Protein AF-A0A4P9WUL1-F1 (afdb_monomer_lite)

Foldseek 3Di:
DPPPPPVVVVVVVVVVVCVVVVVVVVPPDDDDPQAPPQLADQPDWDQFPQQKIKGFAFFDDPPDDARPSARRQGIWIWRRVDSHTDIDGDFAQERQAPWDWDQDPQRKIKTAAHAQDACVVVVDRRYHHRRGDIDIRHDDDPVCVVVVNDDD

Organism: NCBI:txid1555241

Sequence (152 aa):
MLSGIVAMAWAAALGAALQPLSAAAQSAGAWEMWNTNTGVVCIHALLMPNDRLLCIERPRERPYTLNPNTQGETAAEIDISLSNQPFHVNPIHKNAFCGGHAQLADGTVLVAGGDARSLEADGIPFLYDGRKGVRLYRPCEADAVAAGTCKK

Structure (mmCIF, N/CA/C/O backbone):
data_AF-A0A4P9WUL1-F1
#
_entry.id   AF-A0A4P9WUL1-F1
#
loop_
_atom_site.group_PDB
_atom_site.id
_atom_site.type_symbol
_atom_site.label_atom_id
_atom_site.label_alt_id
_atom_site.label_comp_id
_atom_site.label_asym_id
_atom_site.label_entity_id
_atom_site.label_seq_id
_atom_site.pdbx_PDB_ins_code
_atom_site.Cartn_x
_atom_site.Cartn_y
_atom_site.Cartn_z
_atom_site.occupancy
_atom_site.B_iso_or_equiv
_atom_site.auth_seq_id
_atom_site.auth_comp_id
_atom_site.auth_asym_id
_atom_site.auth_atom_id
_atom_site.pdbx_PDB_model_num
ATOM 1 N N . MET A 1 1 ? -57.879 41.643 26.728 1.00 47.09 1 MET A N 1
ATOM 2 C CA . MET A 1 1 ? -57.002 40.614 27.335 1.00 47.09 1 MET A CA 1
ATOM 3 C C . MET A 1 1 ? -57.077 39.279 26.568 1.00 47.09 1 MET A C 1
ATOM 5 O O . MET A 1 1 ? -57.315 38.252 27.179 1.00 47.09 1 MET A O 1
ATOM 9 N N . LEU A 1 2 ? -56.877 39.257 25.238 1.00 49.34 2 LEU A N 1
ATOM 10 C CA . LEU A 1 2 ? -56.944 38.009 24.441 1.00 49.34 2 LEU A CA 1
ATOM 11 C C . LEU A 1 2 ? -55.821 37.840 23.391 1.00 49.34 2 LEU A C 1
ATOM 13 O O . LEU A 1 2 ? -55.850 36.892 22.618 1.00 49.34 2 LEU A O 1
ATOM 17 N N . SER A 1 3 ? -54.797 38.701 23.374 1.00 49.94 3 SER A N 1
ATOM 18 C CA . SER A 1 3 ? -53.705 38.610 22.380 1.00 49.94 3 SER A CA 1
ATOM 19 C C . SER A 1 3 ? -52.539 37.694 22.771 1.00 49.94 3 SER A C 1
ATOM 21 O O . SER A 1 3 ? -51.659 37.468 21.950 1.00 49.94 3 SER A O 1
ATOM 23 N N . GLY A 1 4 ? -52.501 37.164 23.998 1.00 44.84 4 GLY A N 1
ATOM 24 C CA . GLY A 1 4 ? -51.337 36.416 24.499 1.00 44.84 4 GLY A CA 1
ATOM 25 C C . GLY A 1 4 ? -51.307 34.922 24.159 1.00 44.84 4 GLY A C 1
ATOM 26 O O . GLY A 1 4 ? -50.250 34.308 24.231 1.00 44.84 4 GLY A O 1
ATOM 27 N N . ILE A 1 5 ? -52.444 34.320 23.790 1.00 50.34 5 ILE A N 1
ATOM 28 C CA . ILE A 1 5 ? -52.570 32.851 23.728 1.00 50.34 5 ILE A CA 1
ATOM 29 C C . ILE A 1 5 ? -52.184 32.291 22.346 1.00 50.34 5 ILE A C 1
ATOM 31 O O . ILE A 1 5 ? -51.686 31.174 22.245 1.00 50.34 5 ILE A O 1
ATOM 35 N N . VAL A 1 6 ? -52.325 33.073 21.271 1.00 47.12 6 VAL A N 1
ATOM 36 C CA . VAL A 1 6 ? -52.097 32.581 19.896 1.00 47.12 6 VAL A CA 1
ATOM 37 C C . VAL A 1 6 ? -50.603 32.424 19.566 1.00 47.12 6 VAL A C 1
ATOM 39 O O . VAL A 1 6 ? -50.235 31.533 18.803 1.00 47.12 6 VAL A O 1
ATOM 42 N N . ALA A 1 7 ? -49.722 3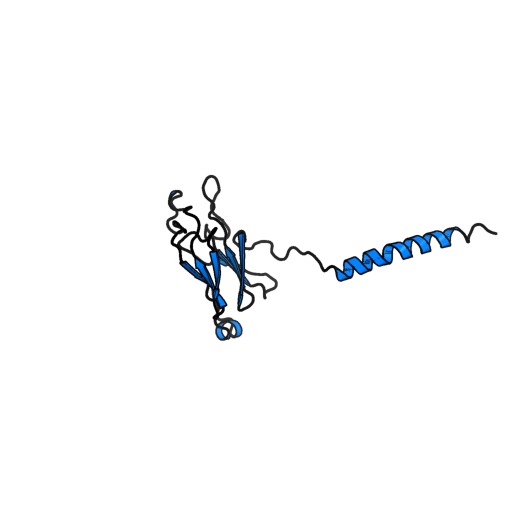3.219 20.182 1.00 46.75 7 ALA A N 1
ATOM 43 C CA . ALA A 1 7 ? -48.284 33.185 19.896 1.00 46.75 7 ALA A CA 1
ATOM 44 C C . ALA A 1 7 ? -47.570 31.921 20.427 1.00 46.75 7 ALA A C 1
ATOM 46 O O . ALA A 1 7 ? -46.577 31.492 19.845 1.00 46.75 7 ALA A O 1
ATOM 47 N N . MET A 1 8 ? -48.081 31.284 21.490 1.00 49.62 8 MET A N 1
ATOM 48 C CA . MET A 1 8 ? -47.468 30.075 22.070 1.00 49.62 8 MET A CA 1
ATOM 49 C C . MET A 1 8 ? -47.762 28.792 21.279 1.00 49.62 8 MET A C 1
ATOM 51 O O . MET A 1 8 ? -46.954 27.866 21.299 1.00 49.62 8 MET A O 1
ATOM 55 N N . ALA A 1 9 ? -48.881 28.727 20.552 1.00 46.50 9 ALA A N 1
ATOM 56 C CA . ALA A 1 9 ? -49.273 27.520 19.820 1.00 46.50 9 ALA A CA 1
ATOM 57 C C . ALA A 1 9 ? -48.395 27.253 18.579 1.00 46.50 9 ALA A C 1
ATOM 59 O O . ALA A 1 9 ? -48.159 26.100 18.220 1.00 46.50 9 ALA A O 1
ATOM 60 N N . TRP A 1 10 ? -47.855 28.304 17.953 1.00 49.09 10 TRP A N 1
ATOM 61 C CA . TRP A 1 10 ? -47.020 28.185 16.750 1.00 49.09 10 TRP A CA 1
ATOM 62 C C . TRP A 1 10 ? -45.580 27.737 17.044 1.00 49.09 10 TRP A C 1
ATOM 64 O O . TRP A 1 10 ? -44.977 27.043 16.227 1.00 49.09 10 TRP A O 1
ATOM 74 N N . ALA A 1 11 ? -45.041 28.056 18.224 1.00 51.62 11 ALA A N 1
ATOM 75 C CA . ALA A 1 11 ? -43.704 27.613 18.628 1.00 51.62 11 ALA A CA 1
ATOM 76 C C . ALA A 1 11 ? -43.649 26.100 18.924 1.00 51.62 11 ALA A C 1
ATOM 78 O O . ALA A 1 11 ? -42.661 25.439 18.608 1.00 51.62 11 ALA A O 1
ATOM 79 N N . ALA A 1 12 ? -44.725 25.531 19.478 1.00 52.53 12 ALA A N 1
ATOM 80 C CA . ALA A 1 12 ? -44.799 24.105 19.800 1.00 52.53 12 ALA A CA 1
ATOM 81 C C . ALA A 1 12 ? -44.932 23.212 18.548 1.00 52.53 12 ALA A C 1
ATOM 83 O O . ALA A 1 12 ? -44.351 22.128 18.497 1.00 52.53 12 ALA A O 1
ATOM 84 N N . ALA A 1 13 ? -45.642 23.680 17.515 1.00 51.78 13 ALA A N 1
ATOM 85 C CA . ALA A 1 13 ? -45.850 22.924 16.278 1.00 51.78 13 ALA A CA 1
ATOM 86 C C . ALA A 1 13 ? -44.577 22.805 15.412 1.00 51.78 13 ALA A C 1
ATOM 88 O O . ALA A 1 13 ? -44.359 21.762 14.797 1.00 51.78 13 ALA A O 1
ATOM 89 N N . LEU A 1 14 ? -43.697 23.819 15.407 1.00 53.03 14 LEU A N 1
ATOM 90 C CA . LEU A 1 14 ? -42.389 23.726 14.736 1.00 53.03 14 LEU A CA 1
ATOM 91 C C . LEU A 1 14 ? -41.405 22.803 15.476 1.00 53.03 14 LEU A C 1
ATOM 93 O O . LEU A 1 14 ? -40.613 22.116 14.833 1.00 53.03 14 LEU A O 1
ATOM 97 N N . GLY A 1 15 ? -41.457 22.756 16.811 1.00 54.19 15 GLY A N 1
ATOM 98 C CA . GLY A 1 15 ? -40.590 21.885 17.612 1.00 54.19 15 GLY A CA 1
ATOM 99 C C . GLY A 1 15 ? -40.853 20.394 17.378 1.00 54.19 15 GLY A C 1
ATOM 100 O O . GLY A 1 15 ? -39.909 19.616 17.264 1.00 54.19 15 GLY A O 1
ATOM 101 N N . ALA A 1 16 ? -42.122 19.998 17.232 1.00 55.84 16 ALA A N 1
ATOM 102 C CA . ALA A 1 16 ? -42.508 18.599 17.026 1.00 55.84 16 ALA A CA 1
ATOM 103 C C . ALA A 1 16 ? -42.117 18.046 15.638 1.00 55.84 16 ALA A C 1
ATOM 105 O O . ALA A 1 16 ? -41.818 16.861 15.510 1.00 55.84 16 ALA A O 1
ATOM 106 N N . ALA A 1 17 ? -42.061 18.894 14.605 1.00 55.91 17 ALA A N 1
ATOM 107 C CA . ALA A 1 17 ? -41.678 18.485 13.249 1.00 55.91 17 ALA A CA 1
ATOM 108 C C . ALA A 1 17 ? -40.153 18.334 13.049 1.00 55.91 17 ALA A C 1
ATOM 110 O O . ALA A 1 17 ? -39.719 17.656 12.120 1.00 55.91 17 ALA A O 1
ATOM 111 N N . LEU A 1 18 ? -39.332 18.933 13.923 1.00 54.62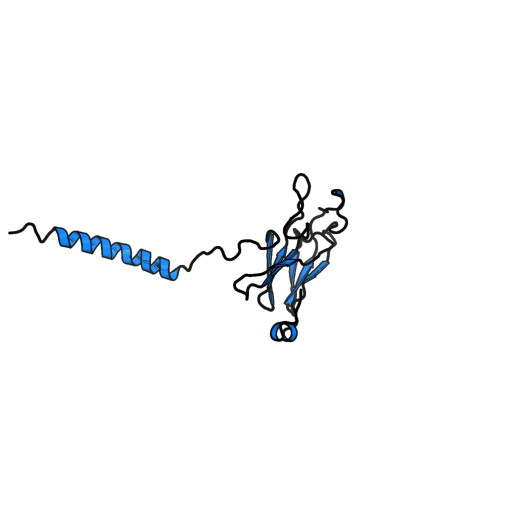 18 LEU A N 1
ATOM 112 C CA . LEU A 1 18 ? -37.861 18.890 13.856 1.00 54.62 18 LEU A CA 1
ATOM 113 C C . LEU A 1 18 ? -37.234 17.747 14.673 1.00 54.62 18 LEU A C 1
ATOM 115 O O . LEU A 1 18 ? -36.104 17.338 14.402 1.00 54.62 18 LEU A O 1
ATOM 119 N N . GLN A 1 19 ? -37.959 17.196 15.650 1.00 57.75 19 GLN A N 1
ATOM 120 C CA . GLN A 1 19 ? -37.505 16.052 16.448 1.00 57.75 19 GLN A CA 1
ATOM 121 C C . GLN A 1 19 ? -37.148 14.791 15.634 1.00 57.75 19 GLN A C 1
ATOM 123 O O . GLN A 1 19 ? -36.094 14.212 15.914 1.00 57.75 19 GLN A O 1
ATOM 128 N N . PRO A 1 20 ? -37.925 14.359 14.616 1.00 57.66 20 PRO A N 1
ATOM 129 C CA . PRO A 1 20 ? -37.593 13.139 13.878 1.00 57.66 20 PRO A CA 1
ATOM 130 C C . PRO A 1 20 ? -36.331 13.270 13.008 1.00 57.66 20 PRO A C 1
ATOM 132 O O . PRO A 1 20 ? -35.636 12.278 12.807 1.00 57.66 20 PRO A O 1
ATOM 135 N N . LEU A 1 21 ? -35.982 14.476 12.542 1.00 56.62 21 LEU A N 1
ATOM 136 C CA . LEU A 1 21 ? -34.752 14.715 11.769 1.00 56.62 21 LEU A CA 1
ATOM 137 C C . LEU A 1 21 ? -33.492 14.635 12.646 1.00 56.62 21 LEU A C 1
ATOM 139 O O . LEU A 1 21 ? -32.476 14.090 12.221 1.00 56.62 21 LEU A O 1
ATOM 143 N N . SER A 1 22 ? -33.570 15.134 13.884 1.00 59.31 22 SER A N 1
ATOM 144 C CA . SER A 1 22 ? -32.469 15.083 14.857 1.00 59.31 22 SER A CA 1
ATOM 145 C C . SER A 1 22 ? -32.193 13.655 15.346 1.00 59.31 22 SER A C 1
ATOM 147 O O . SER A 1 22 ? -31.043 13.219 15.380 1.00 59.31 22 SER A O 1
ATOM 149 N N . ALA A 1 23 ? -33.248 12.887 15.638 1.00 58.78 23 ALA A N 1
ATOM 150 C CA . ALA A 1 23 ? -33.119 11.489 16.049 1.00 58.78 23 ALA A CA 1
ATOM 151 C C . ALA A 1 23 ? -32.595 10.590 14.912 1.00 58.78 23 ALA A C 1
ATOM 153 O O . ALA A 1 23 ? -31.756 9.719 15.144 1.00 58.78 23 ALA A O 1
ATOM 154 N N . ALA A 1 24 ? -33.030 10.833 13.669 1.00 60.81 24 ALA A N 1
ATOM 155 C CA . ALA A 1 24 ? -32.496 10.130 12.504 1.00 60.81 24 ALA A CA 1
ATOM 156 C C . ALA A 1 24 ? -30.996 10.414 12.314 1.00 60.81 24 ALA A C 1
ATOM 158 O O . ALA A 1 24 ? -30.226 9.476 12.123 1.00 60.81 24 ALA A O 1
ATOM 159 N N . ALA A 1 25 ? -30.560 11.671 12.459 1.00 62.56 25 ALA A N 1
ATOM 160 C CA . ALA A 1 25 ? -29.147 12.042 12.362 1.00 62.56 25 ALA A CA 1
ATOM 161 C C . ALA A 1 25 ? -28.275 11.390 13.453 1.00 62.56 25 ALA A C 1
ATOM 163 O O . ALA A 1 25 ? -27.165 10.954 13.168 1.00 62.56 25 ALA A O 1
ATOM 164 N N . GLN A 1 26 ? -28.784 11.253 14.682 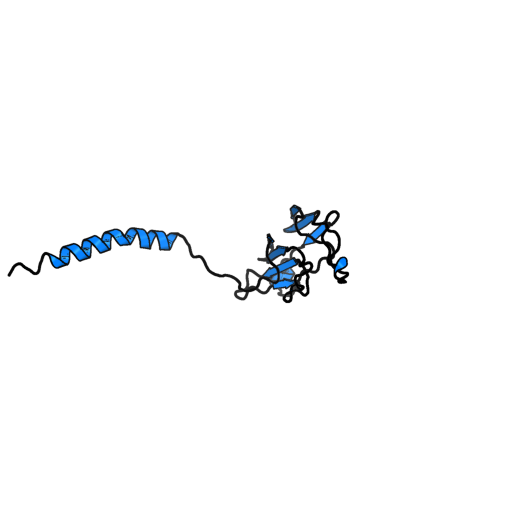1.00 67.31 26 GLN A N 1
ATOM 165 C CA . GLN A 1 26 ? -28.062 10.610 15.793 1.00 67.31 26 GLN A CA 1
ATOM 166 C C . GLN A 1 26 ? -27.867 9.096 15.602 1.00 67.31 26 GLN A C 1
ATOM 168 O O . GLN A 1 26 ? -26.963 8.517 16.198 1.00 67.31 26 GLN A O 1
ATOM 173 N N . SER A 1 27 ? -28.686 8.457 14.761 1.00 78.44 27 SER A N 1
ATOM 174 C CA . SER A 1 27 ? -28.572 7.027 14.428 1.00 78.44 27 SER A CA 1
ATOM 175 C C . SER A 1 27 ? -27.835 6.747 13.113 1.00 78.44 27 SER A C 1
ATOM 177 O O . SER A 1 27 ? -27.518 5.596 12.826 1.00 78.44 27 SER A O 1
ATOM 179 N N . ALA A 1 28 ? -27.535 7.782 12.322 1.00 83.94 28 ALA A N 1
ATOM 180 C CA . ALA A 1 28 ? -26.952 7.646 10.987 1.00 83.94 28 ALA A CA 1
ATOM 181 C C . ALA A 1 28 ? -25.421 7.450 10.980 1.00 83.94 28 ALA A C 1
ATOM 183 O O . ALA A 1 28 ? -24.834 7.286 9.911 1.00 83.94 28 ALA A O 1
ATOM 184 N N . GLY A 1 29 ? -24.774 7.460 12.152 1.00 86.50 29 GLY A N 1
ATOM 185 C CA . GLY A 1 29 ? -23.316 7.508 12.269 1.00 86.50 29 GLY A CA 1
ATOM 186 C C . GLY A 1 29 ? -22.754 8.902 11.967 1.00 86.50 29 GLY A C 1
ATOM 187 O O . GLY A 1 29 ? -23.497 9.857 11.741 1.00 86.50 29 GLY A O 1
ATOM 188 N N . ALA A 1 30 ? -21.430 9.032 11.987 1.00 86.75 30 ALA A N 1
ATOM 189 C CA . ALA A 1 30 ? -20.736 10.276 11.675 1.00 86.75 30 ALA A CA 1
ATOM 190 C C . ALA A 1 30 ? -19.658 10.026 10.620 1.00 86.75 30 ALA A C 1
ATOM 192 O O . ALA A 1 30 ? -18.996 8.990 10.631 1.00 86.75 30 ALA A O 1
ATOM 193 N N . TRP A 1 31 ? -19.486 10.992 9.719 1.00 89.12 31 TRP A N 1
ATOM 194 C CA . TRP A 1 31 ? -18.328 11.049 8.838 1.00 89.12 31 TRP A CA 1
ATOM 195 C C . TRP A 1 31 ? -17.274 11.925 9.489 1.00 89.12 31 TRP A C 1
ATOM 197 O O . TRP A 1 31 ? -17.560 13.056 9.883 1.00 89.12 31 TRP A O 1
ATOM 207 N N . GLU A 1 32 ? -16.051 11.426 9.543 1.00 89.12 32 GLU A N 1
ATOM 208 C CA . GLU A 1 32 ? -14.900 12.210 9.951 1.00 89.12 32 GLU A CA 1
ATOM 209 C C . GLU A 1 32 ? -13.745 11.999 8.980 1.00 89.12 32 GLU A C 1
ATOM 211 O O . GLU A 1 32 ? -13.612 10.952 8.340 1.00 89.12 32 GLU A O 1
ATOM 216 N N . MET A 1 33 ? -12.903 13.024 8.862 1.00 87.44 33 MET A N 1
ATOM 217 C CA . MET A 1 33 ? -11.597 12.856 8.245 1.00 87.44 33 MET A CA 1
ATOM 218 C C . MET A 1 33 ? -10.730 12.087 9.227 1.00 87.44 33 MET A C 1
ATOM 220 O O . MET A 1 33 ? -10.259 12.640 10.216 1.00 87.44 33 MET A O 1
ATOM 224 N N . TRP A 1 34 ? -10.554 10.806 8.942 1.00 83.31 34 TRP A N 1
ATOM 225 C CA . TRP A 1 34 ? -9.849 9.900 9.831 1.00 83.31 34 TRP A CA 1
ATOM 226 C C . TRP A 1 34 ? -8.327 10.091 9.770 1.00 83.31 34 TRP A C 1
ATOM 228 O O . TRP A 1 34 ? -7.681 10.170 10.811 1.00 83.31 34 TRP A O 1
ATOM 238 N N . ASN A 1 35 ? -7.772 10.283 8.567 1.00 84.06 35 ASN A N 1
ATOM 239 C CA . ASN A 1 35 ? -6.347 10.519 8.330 1.00 84.06 35 ASN A CA 1
ATOM 240 C C . ASN A 1 35 ? -6.140 11.667 7.329 1.00 84.06 35 ASN A C 1
ATOM 242 O O . ASN A 1 35 ? -6.911 11.818 6.379 1.00 84.06 35 ASN A O 1
ATOM 246 N N . THR A 1 36 ? -5.079 12.456 7.505 1.00 86.88 36 THR A N 1
ATOM 247 C CA . THR A 1 36 ? -4.659 13.488 6.541 1.00 86.88 36 THR A CA 1
ATOM 248 C C . THR A 1 36 ? -3.544 13.016 5.606 1.00 86.88 36 THR A C 1
ATOM 250 O O . THR A 1 36 ? -3.320 13.648 4.574 1.00 86.88 36 THR A O 1
ATOM 253 N N . ASN A 1 37 ? -2.854 11.916 5.931 1.00 92.69 37 ASN A N 1
ATOM 254 C CA . ASN A 1 37 ? -1.773 11.358 5.127 1.00 92.69 37 ASN A CA 1
ATOM 255 C C . ASN A 1 37 ? -1.652 9.831 5.272 1.00 92.69 37 ASN A C 1
ATOM 257 O O . ASN A 1 37 ? -1.171 9.311 6.273 1.00 92.69 37 ASN A O 1
ATOM 261 N N . THR A 1 38 ? -1.999 9.120 4.207 1.00 94.06 38 THR A N 1
ATOM 262 C CA . THR A 1 38 ? -1.889 7.659 4.082 1.00 94.06 38 THR A CA 1
ATOM 263 C C . THR A 1 38 ? -0.553 7.201 3.476 1.00 94.06 38 THR A C 1
ATOM 265 O O . THR A 1 38 ? -0.373 6.021 3.177 1.00 94.06 38 THR A O 1
ATOM 268 N N . GLY A 1 39 ? 0.377 8.130 3.228 1.00 95.19 39 GLY A N 1
ATOM 269 C CA . GLY A 1 39 ? 1.621 7.912 2.486 1.00 95.19 39 GLY A CA 1
ATOM 270 C C . GLY A 1 39 ? 1.384 7.841 0.977 1.00 95.19 39 GLY A C 1
ATOM 271 O O . GLY A 1 39 ? 1.873 8.681 0.217 1.00 95.19 39 GLY A O 1
ATOM 272 N N . VAL A 1 40 ? 0.575 6.872 0.555 1.00 95.56 40 VAL A N 1
ATOM 273 C CA . VAL A 1 40 ? 0.159 6.636 -0.836 1.00 95.56 40 VAL A CA 1
ATOM 274 C C . VAL A 1 40 ? -1.338 6.870 -1.018 1.00 95.56 40 VAL A C 1
ATOM 276 O O . VAL A 1 40 ? -2.101 6.822 -0.054 1.00 95.56 40 VAL A O 1
ATOM 279 N N . VAL A 1 41 ? -1.795 7.074 -2.253 1.00 95.19 41 VAL A N 1
ATOM 280 C CA . VAL A 1 41 ? -3.234 7.066 -2.559 1.00 95.19 41 VAL A CA 1
ATOM 281 C C . VAL A 1 41 ? -3.756 5.627 -2.514 1.00 95.19 41 VAL A C 1
ATOM 283 O O . VAL A 1 41 ? -3.345 4.787 -3.308 1.00 95.19 41 VAL A O 1
ATOM 286 N N . CYS A 1 42 ? -4.696 5.329 -1.617 1.00 95.75 42 CYS A N 1
ATOM 287 C CA . CYS A 1 42 ? -5.259 3.984 -1.457 1.00 95.75 42 CYS A CA 1
ATOM 288 C C . CYS A 1 42 ? -6.212 3.615 -2.615 1.00 95.75 42 CYS A C 1
ATOM 290 O O . CYS A 1 42 ? -7.429 3.602 -2.443 1.00 95.75 42 CYS A O 1
ATOM 292 N N . ILE A 1 43 ? -5.673 3.327 -3.807 1.00 97.31 43 ILE A N 1
ATOM 293 C CA . ILE A 1 43 ? -6.473 2.879 -4.960 1.00 97.31 43 ILE A CA 1
ATOM 294 C C . ILE A 1 43 ? -6.925 1.428 -4.764 1.00 97.31 43 ILE A C 1
ATOM 296 O O . ILE A 1 43 ? -8.071 1.087 -5.053 1.00 97.31 43 ILE A O 1
ATOM 300 N N . HIS A 1 44 ? -6.043 0.585 -4.224 1.00 97.94 44 HIS A N 1
ATOM 301 C CA . HIS A 1 44 ? -6.441 -0.661 -3.577 1.00 97.94 44 HIS A CA 1
ATOM 302 C C . HIS A 1 44 ? -6.260 -0.488 -2.069 1.00 97.94 44 HIS A C 1
ATOM 304 O O . HIS A 1 44 ? -5.208 -0.020 -1.634 1.00 97.94 44 HIS A O 1
ATOM 310 N N . ALA A 1 45 ? -7.271 -0.873 -1.294 1.00 97.00 45 ALA A N 1
ATOM 311 C CA . ALA A 1 45 ? -7.259 -0.835 0.162 1.00 97.00 45 ALA A CA 1
ATOM 312 C C . ALA A 1 45 ? -7.679 -2.207 0.698 1.00 97.00 45 ALA A C 1
ATOM 314 O O . ALA A 1 45 ? -8.722 -2.727 0.296 1.00 97.00 45 ALA A O 1
ATOM 315 N N . LEU A 1 46 ? -6.866 -2.804 1.569 1.00 97.06 46 LEU A N 1
ATOM 316 C CA . LEU A 1 46 ? -7.135 -4.115 2.154 1.00 97.06 46 LEU A CA 1
ATOM 317 C C . LEU A 1 46 ? -6.917 -4.080 3.660 1.00 97.06 46 LEU A C 1
ATOM 319 O O . LEU A 1 46 ? -5.837 -3.713 4.122 1.00 97.06 46 LEU A O 1
ATOM 323 N N . LEU A 1 47 ? -7.925 -4.505 4.418 1.00 95.88 47 LEU A N 1
ATOM 324 C CA . LEU A 1 47 ? -7.770 -4.731 5.847 1.00 95.88 47 LEU A CA 1
ATOM 325 C C . LEU A 1 47 ? -7.009 -6.043 6.066 1.00 95.88 47 LEU A C 1
ATOM 327 O O . LEU A 1 47 ? -7.463 -7.122 5.684 1.00 95.88 47 LEU A O 1
ATOM 331 N N . MET A 1 48 ? -5.836 -5.934 6.665 1.00 94.44 48 MET A N 1
ATOM 332 C CA . MET A 1 48 ? -4.986 -7.045 7.059 1.00 94.44 48 MET A CA 1
ATOM 333 C C . MET A 1 48 ? -5.130 -7.315 8.565 1.00 94.44 48 MET A C 1
ATOM 335 O O . MET A 1 48 ? -5.615 -6.452 9.302 1.00 94.44 48 MET A O 1
ATOM 339 N N . PRO A 1 49 ? -4.692 -8.492 9.050 1.00 93.62 49 PRO A N 1
ATOM 340 C CA . PRO A 1 49 ? -4.655 -8.771 10.479 1.00 93.62 49 PRO A CA 1
ATOM 341 C C . PRO A 1 49 ? -3.879 -7.717 11.274 1.00 93.62 49 PRO A C 1
ATOM 343 O O . PRO A 1 49 ? -2.969 -7.066 10.751 1.00 93.62 49 PRO A O 1
ATOM 346 N N . ASN A 1 50 ? -4.202 -7.627 12.566 1.00 91.19 50 ASN A N 1
ATOM 347 C CA . ASN A 1 50 ? -3.600 -6.695 13.523 1.00 91.19 50 ASN A CA 1
ATOM 348 C C . ASN A 1 50 ? -3.836 -5.220 13.175 1.00 91.19 50 ASN A C 1
ATOM 350 O O . ASN A 1 50 ? -2.912 -4.413 13.286 1.00 91.19 50 ASN A O 1
ATOM 354 N N . ASP A 1 51 ? -5.053 -4.894 12.727 1.00 92.75 51 ASP A N 1
ATOM 355 C CA . ASP A 1 51 ? -5.481 -3.515 12.483 1.00 92.75 51 ASP A CA 1
ATOM 356 C C . ASP A 1 51 ? -4.535 -2.775 11.527 1.00 92.75 51 ASP A C 1
ATOM 358 O O . ASP A 1 51 ? -4.149 -1.625 11.741 1.00 92.75 51 ASP A O 1
ATOM 362 N N . ARG A 1 52 ? -4.134 -3.458 10.448 1.00 92.56 52 ARG A N 1
ATOM 363 C CA . ARG A 1 52 ? -3.300 -2.878 9.392 1.00 92.56 52 ARG A CA 1
ATOM 364 C C . ARG A 1 52 ? -4.120 -2.668 8.136 1.00 92.56 52 ARG A C 1
ATOM 366 O O . ARG A 1 52 ? -4.684 -3.613 7.598 1.00 92.56 52 ARG A O 1
ATOM 373 N N . LEU A 1 53 ? -4.143 -1.447 7.623 1.00 95.19 53 LEU A N 1
ATOM 374 C CA . LEU A 1 53 ? -4.731 -1.144 6.323 1.00 95.19 53 LEU A CA 1
ATOM 375 C C . LEU A 1 53 ? -3.619 -1.055 5.277 1.00 95.19 53 LEU A C 1
ATOM 377 O O . LEU A 1 53 ? -2.818 -0.126 5.301 1.00 95.19 53 LEU A O 1
ATOM 381 N N . LEU A 1 54 ? -3.564 -2.016 4.358 1.00 96.44 54 LEU A N 1
ATOM 382 C CA . LEU A 1 54 ? -2.656 -1.977 3.216 1.00 96.44 54 LEU A CA 1
ATOM 383 C C . LEU A 1 54 ? -3.252 -1.101 2.115 1.00 96.44 54 LEU A C 1
ATOM 385 O O . LEU A 1 54 ? -4.350 -1.372 1.631 1.00 96.44 54 LEU A O 1
ATOM 389 N N . CYS A 1 55 ? -2.489 -0.107 1.679 1.00 97.25 55 CYS A N 1
ATOM 390 C CA . CYS A 1 55 ? -2.796 0.758 0.555 1.00 97.25 55 CYS A CA 1
ATOM 391 C C . CYS A 1 55 ? -1.803 0.542 -0.586 1.00 97.25 55 CYS A C 1
ATOM 393 O O . CYS A 1 55 ? -0.595 0.475 -0.364 1.00 97.25 55 CYS A O 1
ATOM 395 N N . ILE A 1 56 ? -2.316 0.465 -1.814 1.00 97.19 56 ILE A N 1
ATOM 396 C CA . ILE A 1 56 ? -1.516 0.354 -3.039 1.00 97.19 56 ILE A CA 1
ATOM 397 C C . ILE A 1 56 ? -1.951 1.453 -4.010 1.00 97.19 56 ILE A C 1
ATOM 399 O O . ILE A 1 56 ? -3.137 1.559 -4.344 1.00 97.19 56 ILE A O 1
ATOM 403 N N . GLU A 1 57 ? -0.984 2.237 -4.484 1.00 95.00 57 GLU A N 1
ATOM 404 C CA . GLU A 1 57 ? -1.159 3.270 -5.504 1.00 95.00 57 GLU A CA 1
ATOM 405 C C . GLU A 1 57 ? -0.537 2.878 -6.847 1.00 95.00 57 GLU A C 1
ATOM 407 O O . GLU A 1 57 ? 0.120 1.847 -7.002 1.00 95.00 57 GLU A O 1
ATOM 412 N N . ARG A 1 58 ? -0.742 3.746 -7.837 1.00 93.00 58 ARG A N 1
ATOM 413 C CA . ARG A 1 58 ? 0.003 3.732 -9.092 1.00 93.00 58 ARG A CA 1
ATOM 414 C C . ARG A 1 58 ? 1.226 4.646 -8.962 1.00 93.00 58 ARG A C 1
ATOM 416 O O . ARG A 1 58 ? 1.081 5.738 -8.411 1.00 93.00 58 ARG A O 1
ATOM 423 N N . PRO A 1 59 ? 2.392 4.279 -9.523 1.00 90.31 59 PRO A N 1
ATOM 424 C CA . PRO A 1 59 ? 3.519 5.200 -9.607 1.00 90.31 59 PRO A CA 1
ATOM 425 C C . PRO A 1 59 ? 3.151 6.501 -10.313 1.00 90.31 59 PRO A C 1
ATOM 427 O O . PRO A 1 59 ? 2.420 6.509 -11.308 1.00 90.31 59 PRO A O 1
ATOM 430 N N . ARG A 1 60 ? 3.720 7.600 -9.817 1.00 88.69 60 ARG A N 1
ATOM 431 C CA . ARG A 1 60 ? 3.664 8.902 -10.479 1.00 88.69 60 ARG A CA 1
ATOM 432 C C . ARG A 1 60 ? 4.724 8.972 -11.566 1.00 88.69 60 ARG A C 1
ATOM 434 O O . ARG A 1 60 ? 5.907 9.067 -11.269 1.00 88.69 60 ARG A O 1
ATOM 441 N N . GLU A 1 61 ? 4.263 8.916 -12.806 1.00 83.25 61 GLU A N 1
ATOM 442 C CA . GLU A 1 61 ? 5.084 9.090 -14.004 1.00 83.25 61 GLU A CA 1
ATOM 443 C C . GLU A 1 61 ? 5.108 10.569 -14.422 1.00 83.25 61 GLU A C 1
ATOM 445 O O . GLU A 1 61 ? 4.225 11.355 -14.047 1.00 83.25 61 GLU A O 1
ATOM 450 N N . ARG A 1 62 ? 6.088 10.959 -15.245 1.00 81.19 62 ARG A N 1
ATOM 451 C CA . ARG A 1 62 ? 6.135 12.311 -15.826 1.00 81.19 62 ARG A CA 1
ATOM 452 C C . ARG A 1 62 ? 4.800 12.720 -16.475 1.00 81.19 62 ARG A C 1
ATOM 454 O O . ARG A 1 62 ? 4.156 11.901 -17.132 1.00 81.19 62 ARG A O 1
ATOM 461 N N . PRO A 1 63 ? 4.405 14.004 -16.357 1.00 86.88 63 PRO A N 1
ATOM 462 C CA . PRO A 1 63 ? 5.183 15.140 -15.843 1.00 86.88 63 PRO A CA 1
ATOM 463 C C . PRO A 1 63 ? 5.129 15.314 -14.314 1.00 86.88 63 PRO A C 1
ATOM 465 O O . PRO A 1 63 ? 5.613 16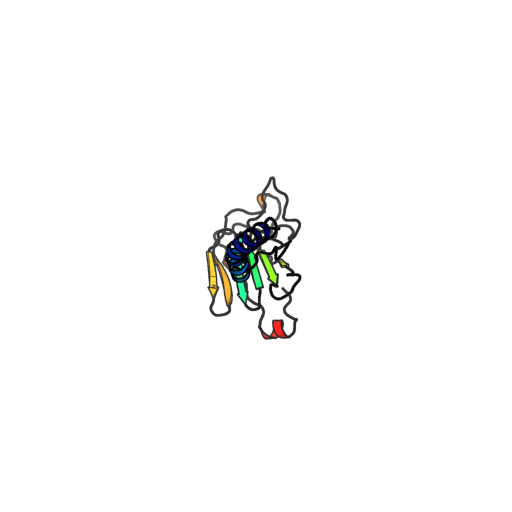.322 -13.802 1.00 86.88 63 PRO A O 1
ATOM 468 N N . TYR A 1 64 ? 4.525 14.378 -13.580 1.00 86.88 64 TYR A N 1
ATOM 469 C CA . TYR A 1 64 ? 4.384 14.494 -12.133 1.00 86.88 64 TYR A CA 1
ATOM 470 C C . TYR A 1 64 ? 5.686 14.145 -11.414 1.00 86.88 64 TYR A C 1
ATOM 472 O O . TYR A 1 64 ? 6.443 13.275 -11.839 1.00 86.88 64 TYR A O 1
ATOM 480 N N . THR A 1 65 ? 5.939 14.828 -10.300 1.00 88.06 65 THR A N 1
ATOM 481 C CA . THR A 1 65 ? 7.037 14.473 -9.403 1.00 88.06 65 THR A CA 1
ATOM 482 C C . THR A 1 65 ? 6.693 13.217 -8.614 1.00 88.06 65 THR A C 1
ATOM 484 O O . THR A 1 65 ? 5.519 12.926 -8.350 1.00 88.06 65 THR A O 1
ATOM 487 N N . LEU A 1 66 ? 7.736 12.498 -8.190 1.00 88.19 66 LEU A N 1
ATOM 488 C CA . LEU A 1 66 ? 7.596 11.363 -7.287 1.00 88.19 66 LEU A CA 1
ATOM 489 C C . LEU A 1 66 ? 6.794 11.718 -6.046 1.00 88.19 66 LEU A C 1
ATOM 491 O O . LEU A 1 66 ? 6.712 12.876 -5.631 1.00 88.19 66 LEU A O 1
ATOM 495 N N . ASN A 1 67 ? 6.251 10.680 -5.420 1.00 89.81 67 ASN A N 1
ATOM 496 C CA . ASN A 1 67 ? 5.594 10.837 -4.144 1.00 89.81 67 ASN A CA 1
ATOM 497 C C . ASN A 1 67 ? 6.555 11.311 -3.056 1.00 89.81 67 ASN A C 1
ATOM 499 O O . ASN A 1 67 ? 7.411 10.526 -2.665 1.00 89.81 67 ASN A O 1
ATOM 503 N N . PRO A 1 68 ? 6.439 12.559 -2.547 1.00 90.56 68 PRO A N 1
ATOM 504 C CA . PRO A 1 68 ? 7.372 13.049 -1.542 1.00 90.56 68 PRO A CA 1
ATOM 505 C C . PRO A 1 68 ? 7.174 12.360 -0.186 1.00 90.56 68 PRO A C 1
ATOM 507 O O . PRO A 1 68 ? 8.109 12.334 0.605 1.00 90.56 68 PRO A O 1
ATOM 510 N N . ASN A 1 69 ? 6.001 11.767 0.075 1.00 92.50 69 ASN A N 1
ATOM 511 C CA . ASN A 1 69 ? 5.726 11.054 1.324 1.00 92.50 69 ASN A CA 1
ATOM 512 C C . ASN A 1 69 ? 6.420 9.686 1.384 1.00 92.50 69 ASN A C 1
ATOM 514 O O . ASN A 1 69 ? 6.729 9.206 2.470 1.00 92.50 69 ASN A O 1
ATOM 518 N N . THR A 1 70 ? 6.642 9.053 0.229 1.00 91.62 70 THR A N 1
ATOM 519 C CA . THR A 1 70 ? 7.140 7.668 0.131 1.00 91.62 70 THR A CA 1
ATOM 520 C C . THR A 1 70 ? 8.361 7.525 -0.774 1.00 91.62 70 THR A C 1
ATOM 522 O O . THR A 1 70 ? 8.809 6.419 -1.046 1.00 91.62 70 THR A O 1
ATOM 525 N N . GLN A 1 71 ? 8.890 8.641 -1.277 1.00 88.25 71 GLN A N 1
ATOM 526 C CA . GLN A 1 71 ? 9.972 8.696 -2.266 1.00 88.25 71 GLN A CA 1
ATOM 527 C C . GLN A 1 71 ? 9.677 7.885 -3.543 1.00 88.25 71 GLN A C 1
ATOM 529 O O . GLN A 1 71 ? 10.579 7.379 -4.204 1.00 88.25 71 GLN A O 1
ATOM 534 N N . GLY A 1 72 ? 8.395 7.799 -3.915 1.00 88.69 72 GLY A N 1
ATOM 535 C CA . GLY A 1 72 ? 7.923 7.075 -5.097 1.00 88.69 72 GLY A CA 1
ATOM 536 C C . GLY A 1 72 ? 7.535 5.617 -4.852 1.00 88.69 72 GLY A C 1
ATOM 537 O O . GLY A 1 72 ? 7.058 4.978 -5.788 1.00 88.69 72 GLY A O 1
ATOM 538 N N . GLU A 1 73 ? 7.703 5.093 -3.636 1.00 91.38 73 GLU A N 1
ATOM 539 C CA . GLU A 1 73 ? 7.159 3.782 -3.277 1.00 91.38 73 GLU A CA 1
ATOM 540 C C . GLU A 1 73 ? 5.635 3.793 -3.350 1.00 91.38 73 GLU A C 1
ATOM 542 O O . GLU A 1 73 ? 4.985 4.782 -3.004 1.00 91.38 73 GLU A O 1
ATOM 547 N N . THR A 1 74 ? 5.074 2.679 -3.816 1.00 94.25 74 THR A N 1
ATOM 548 C CA . THR A 1 74 ? 3.666 2.612 -4.239 1.00 94.25 74 THR A CA 1
ATOM 549 C C . THR A 1 74 ? 2.791 1.747 -3.346 1.00 94.25 74 THR A C 1
ATOM 551 O O . THR A 1 74 ? 1.619 1.533 -3.648 1.00 94.25 74 THR A O 1
ATOM 554 N N . ALA A 1 75 ? 3.331 1.264 -2.230 1.00 95.12 75 ALA A N 1
ATOM 555 C CA . ALA A 1 75 ? 2.563 0.571 -1.213 1.00 95.12 75 ALA A CA 1
ATOM 556 C C . ALA A 1 75 ? 2.930 1.083 0.181 1.00 95.12 75 ALA A C 1
ATOM 558 O O . ALA A 1 75 ? 4.094 1.362 0.474 1.00 95.12 75 ALA A O 1
ATOM 559 N N . ALA A 1 76 ? 1.925 1.200 1.041 1.00 95.56 76 ALA A N 1
ATOM 560 C CA . ALA A 1 76 ? 2.101 1.539 2.444 1.00 95.56 76 ALA A CA 1
ATOM 561 C C . ALA A 1 76 ? 1.070 0.803 3.304 1.00 95.56 76 ALA A C 1
ATOM 563 O O . ALA A 1 76 ? -0.028 0.497 2.844 1.00 95.56 76 ALA A O 1
ATOM 564 N N . GLU A 1 77 ? 1.420 0.530 4.552 1.00 95.25 77 GLU A N 1
ATOM 565 C CA . GLU A 1 77 ? 0.523 -0.030 5.560 1.00 95.25 77 GLU A CA 1
ATOM 566 C C . GLU A 1 77 ? 0.247 1.016 6.635 1.00 95.25 77 GLU A C 1
ATOM 568 O O . GLU A 1 77 ? 1.175 1.650 7.126 1.00 95.25 77 GLU A O 1
ATOM 573 N N . ILE A 1 78 ? -1.012 1.186 7.021 1.00 94.00 78 ILE A N 1
ATOM 574 C CA . ILE A 1 78 ? -1.438 2.135 8.053 1.00 94.00 78 ILE A CA 1
ATOM 575 C C . ILE A 1 78 ? -1.828 1.356 9.304 1.00 94.00 78 ILE A C 1
ATOM 577 O O . ILE A 1 78 ? -2.579 0.385 9.209 1.00 94.00 78 ILE A O 1
ATOM 581 N N . ASP A 1 79 ? -1.333 1.779 10.466 1.00 92.00 79 ASP A N 1
ATOM 582 C CA . ASP A 1 79 ? -1.794 1.270 11.760 1.00 92.00 79 ASP A CA 1
ATOM 583 C C . ASP A 1 79 ? -3.126 1.911 12.143 1.00 92.00 79 ASP A C 1
ATOM 585 O O . ASP A 1 79 ? -3.163 3.043 12.619 1.00 92.00 79 ASP A O 1
ATOM 589 N N . ILE A 1 80 ? -4.229 1.206 11.934 1.00 92.56 80 ILE A N 1
ATOM 590 C CA . ILE A 1 80 ? -5.557 1.758 12.198 1.00 92.56 80 ILE A CA 1
ATOM 591 C C . ILE A 1 80 ? -5.995 1.594 13.659 1.00 92.56 80 ILE A C 1
ATOM 593 O O . ILE A 1 80 ? -7.033 2.130 14.043 1.00 92.56 80 ILE A O 1
ATOM 597 N N . SER A 1 81 ? -5.192 0.909 14.484 1.00 90.62 81 SER A N 1
ATOM 598 C CA . SER A 1 81 ? -5.420 0.799 15.932 1.00 90.62 81 SER A CA 1
ATOM 599 C C . SER A 1 81 ? -4.939 2.029 16.709 1.00 90.62 81 SER A C 1
ATOM 601 O O . SER A 1 81 ? -5.423 2.309 17.808 1.00 90.62 81 SER A O 1
ATOM 603 N N . LEU A 1 82 ? -3.986 2.780 16.148 1.00 88.81 82 LEU A N 1
ATOM 604 C CA . LEU A 1 82 ? -3.397 3.957 16.777 1.00 88.81 82 LEU A CA 1
ATOM 605 C C . LEU A 1 82 ? -4.148 5.220 16.367 1.00 88.81 82 LEU A C 1
ATOM 607 O O . LEU A 1 82 ? -4.474 5.403 15.202 1.00 88.81 82 LEU A O 1
ATOM 611 N N . SER A 1 83 ? -4.359 6.150 17.298 1.00 89.19 83 SER A N 1
ATOM 612 C CA . SER A 1 83 ? -5.116 7.382 17.030 1.00 89.19 83 SER A CA 1
ATOM 613 C C . SER A 1 83 ? -4.478 8.279 15.963 1.00 89.19 83 SER A C 1
ATOM 615 O O . SER A 1 83 ? -5.191 8.916 15.191 1.00 89.19 83 SER A O 1
ATOM 617 N N . ASN A 1 84 ? -3.144 8.310 15.891 1.00 89.31 84 ASN A N 1
ATOM 618 C CA . ASN A 1 84 ? -2.382 9.083 14.906 1.00 89.31 84 ASN A CA 1
ATOM 619 C C . ASN A 1 84 ? -2.161 8.351 13.573 1.00 89.31 84 ASN A C 1
ATOM 621 O O . ASN A 1 84 ? -1.581 8.945 12.669 1.00 89.31 84 ASN A O 1
ATOM 625 N N . GLN A 1 85 ? -2.584 7.088 13.473 1.00 91.31 85 GLN A N 1
ATOM 626 C CA . GLN A 1 85 ? -2.610 6.285 12.248 1.00 91.31 85 GLN A CA 1
ATOM 627 C C . GLN A 1 85 ? -1.341 6.392 11.388 1.00 91.31 85 GLN A C 1
ATOM 629 O O . GLN A 1 85 ? -1.402 6.821 10.228 1.00 91.31 85 GLN A O 1
ATOM 634 N N . PRO A 1 86 ? -0.168 6.052 11.946 1.00 92.06 86 PRO A N 1
ATOM 635 C CA . PRO A 1 86 ? 1.080 6.122 11.210 1.00 92.06 86 PRO A CA 1
ATOM 636 C C . PRO A 1 86 ? 1.039 5.174 10.011 1.00 92.06 86 PRO A C 1
ATOM 638 O O . PRO A 1 86 ? 0.575 4.035 10.118 1.00 92.06 86 PRO A O 1
ATOM 641 N N . PHE A 1 87 ? 1.561 5.643 8.879 1.00 93.69 87 PHE A N 1
ATOM 642 C CA . PHE A 1 87 ? 1.833 4.786 7.735 1.00 93.69 87 PHE A CA 1
ATOM 643 C C . PHE A 1 87 ? 3.295 4.334 7.735 1.00 93.69 87 PHE A C 1
ATOM 645 O O . PHE A 1 87 ? 4.200 5.069 8.131 1.00 93.69 87 PHE A O 1
ATOM 652 N N . HIS A 1 88 ? 3.511 3.129 7.228 1.00 93.06 88 HIS A N 1
ATOM 653 C CA . HIS A 1 88 ? 4.805 2.513 6.995 1.00 93.06 88 HIS A CA 1
ATOM 654 C C . HIS A 1 88 ? 4.907 2.187 5.513 1.00 93.06 88 HIS A C 1
ATOM 656 O O . HIS A 1 88 ? 4.022 1.543 4.950 1.00 93.06 88 HIS A O 1
ATOM 662 N N . VAL A 1 89 ? 5.963 2.659 4.861 1.00 93.38 89 VAL A N 1
ATOM 663 C CA . VAL A 1 89 ? 6.206 2.333 3.454 1.00 93.38 89 VAL A CA 1
ATOM 664 C C . VAL A 1 89 ? 6.506 0.842 3.349 1.00 93.38 89 VAL A C 1
ATOM 666 O O . VAL A 1 89 ? 7.311 0.328 4.118 1.00 93.38 89 VAL A O 1
ATOM 669 N N . ASN A 1 90 ? 5.878 0.157 2.395 1.00 90.00 90 ASN A N 1
ATOM 670 C CA . ASN A 1 90 ? 6.154 -1.242 2.098 1.00 90.00 90 ASN A CA 1
ATOM 671 C C . ASN A 1 90 ? 6.822 -1.322 0.715 1.00 90.00 90 ASN A C 1
ATOM 673 O O . ASN A 1 90 ? 6.113 -1.302 -0.296 1.00 90.00 90 ASN A O 1
ATOM 677 N N . PRO A 1 91 ? 8.169 -1.341 0.654 1.00 88.38 91 PRO A N 1
ATOM 678 C CA . PRO A 1 91 ? 8.888 -1.265 -0.606 1.00 88.38 91 PRO A CA 1
ATOM 679 C C . PRO A 1 91 ? 8.535 -2.425 -1.528 1.00 88.38 91 PRO A C 1
ATOM 681 O O . PRO A 1 91 ? 8.601 -3.594 -1.134 1.00 88.38 91 PRO A O 1
ATOM 684 N N . ILE A 1 92 ? 8.194 -2.114 -2.777 1.00 88.56 92 ILE A N 1
ATOM 685 C CA . ILE A 1 92 ? 7.906 -3.139 -3.780 1.00 88.56 92 ILE A CA 1
ATOM 686 C C . ILE A 1 92 ? 8.672 -2.898 -5.066 1.00 88.56 92 ILE A C 1
ATOM 688 O O . ILE A 1 92 ? 8.747 -1.791 -5.584 1.00 88.56 92 ILE A O 1
ATOM 692 N N . HIS A 1 93 ? 9.176 -3.988 -5.644 1.00 88.25 93 HIS A N 1
ATOM 693 C CA . HIS A 1 93 ? 10.009 -3.882 -6.840 1.00 88.25 93 HIS A CA 1
ATOM 694 C C . HIS A 1 93 ? 9.243 -3.947 -8.161 1.00 88.25 93 HIS A C 1
ATOM 696 O O . HIS A 1 93 ? 9.764 -3.654 -9.229 1.00 88.25 93 HIS A O 1
ATOM 702 N N . LYS A 1 94 ? 7.986 -4.371 -8.126 1.00 91.75 94 LYS A N 1
ATOM 703 C CA . LYS A 1 94 ? 7.147 -4.476 -9.318 1.00 91.75 94 LYS A CA 1
ATOM 704 C C . LYS A 1 94 ? 5.869 -3.713 -9.052 1.00 91.75 94 LYS A C 1
ATOM 706 O O . LYS A 1 94 ? 5.267 -3.915 -7.999 1.00 91.75 94 LYS A O 1
ATOM 711 N N . ASN A 1 95 ? 5.384 -2.947 -10.014 1.00 93.62 95 ASN A N 1
ATOM 712 C CA . ASN A 1 95 ? 4.170 -2.150 -9.869 1.00 93.62 95 ASN A CA 1
ATOM 713 C C . ASN A 1 95 ? 2.938 -3.023 -9.559 1.00 93.62 95 ASN A C 1
ATOM 715 O O . ASN A 1 95 ? 2.608 -3.919 -10.329 1.00 93.62 95 ASN A O 1
ATOM 719 N N . ALA A 1 96 ? 2.298 -2.833 -8.405 1.00 95.75 96 ALA A N 1
ATOM 720 C CA . ALA A 1 96 ? 1.156 -3.646 -7.971 1.00 95.75 96 ALA A CA 1
ATOM 721 C C . ALA A 1 96 ? -0.208 -3.077 -8.401 1.00 95.75 96 ALA A C 1
ATOM 723 O O . ALA A 1 96 ? -1.223 -3.757 -8.252 1.00 95.75 96 ALA A O 1
ATOM 724 N N . PHE A 1 97 ? -0.242 -1.857 -8.943 1.00 95.69 97 PHE A N 1
ATOM 725 C CA . PHE A 1 97 ? -1.464 -1.215 -9.419 1.00 95.69 97 PHE A CA 1
ATOM 726 C C . PHE A 1 97 ? -2.180 -2.072 -10.468 1.00 95.69 97 PHE A C 1
ATOM 728 O O . PHE A 1 97 ? -1.524 -2.639 -11.336 1.00 95.69 97 PHE A O 1
ATOM 735 N N . CYS A 1 98 ? -3.511 -2.176 -10.393 1.00 96.50 98 CYS A N 1
ATOM 736 C CA . CYS A 1 98 ? -4.331 -3.080 -11.217 1.00 96.50 98 CYS A CA 1
ATOM 737 C C . CYS A 1 98 ? -4.050 -4.583 -11.021 1.00 96.50 98 CYS A C 1
ATOM 739 O O . CYS A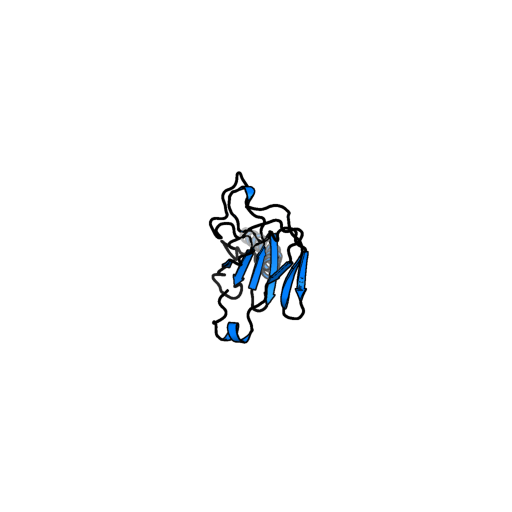 1 98 ? -4.575 -5.404 -11.775 1.00 96.50 98 CYS A O 1
ATOM 741 N N . GLY A 1 99 ? -3.256 -4.967 -10.019 1.00 97.00 99 GLY A N 1
ATOM 742 C CA . GLY A 1 99 ? -3.109 -6.359 -9.610 1.00 97.00 99 GLY A CA 1
ATOM 743 C C . GLY A 1 99 ? -4.379 -6.888 -8.939 1.00 97.00 99 GLY A C 1
ATOM 744 O O . GLY A 1 99 ? -5.070 -6.163 -8.219 1.00 97.00 99 GLY A O 1
ATOM 745 N N . GLY A 1 100 ? -4.678 -8.166 -9.164 1.00 98.12 100 GLY A N 1
ATOM 746 C CA . GLY A 1 100 ? -5.708 -8.882 -8.415 1.00 98.12 100 GLY A CA 1
ATOM 747 C C . GLY A 1 100 ? -5.178 -9.265 -7.039 1.00 98.12 100 GLY A C 1
ATOM 748 O O . GLY A 1 100 ? -4.003 -9.618 -6.907 1.00 98.12 100 GLY A O 1
ATOM 749 N N . HIS A 1 101 ? -6.026 -9.200 -6.017 1.00 98.06 101 HIS A N 1
ATOM 750 C CA . HIS A 1 101 ? -5.621 -9.462 -4.642 1.00 98.06 101 HIS A CA 1
ATOM 751 C C . HIS A 1 101 ? -6.587 -10.392 -3.910 1.00 98.06 101 HIS A C 1
ATOM 753 O O . HIS A 1 101 ? -7.776 -10.453 -4.216 1.00 98.06 101 HIS A O 1
ATOM 759 N N . ALA A 1 102 ? -6.039 -11.175 -2.984 1.00 97.88 102 ALA A N 1
ATOM 760 C CA . ALA A 1 102 ? -6.788 -12.089 -2.133 1.00 97.88 102 ALA A CA 1
ATOM 761 C C . ALA A 1 102 ? -6.065 -12.264 -0.796 1.00 97.88 102 ALA A C 1
ATOM 763 O O . ALA A 1 102 ? -4.835 -12.327 -0.753 1.00 97.88 102 ALA A O 1
ATOM 764 N N . GLN A 1 103 ? -6.828 -12.375 0.287 1.00 97.69 103 GLN A N 1
ATOM 765 C CA . GLN A 1 103 ? -6.291 -12.752 1.588 1.00 97.69 103 GLN A CA 1
ATOM 766 C C . GLN A 1 103 ? -6.246 -14.281 1.698 1.00 97.69 103 GLN A C 1
ATOM 768 O O . GLN A 1 103 ? -7.229 -14.965 1.413 1.00 97.69 103 GLN A O 1
ATOM 773 N N . LEU A 1 104 ? -5.083 -14.811 2.061 1.00 97.69 104 LEU A N 1
ATOM 774 C CA . LEU A 1 104 ? -4.834 -16.231 2.278 1.00 97.69 104 LEU A CA 1
ATOM 775 C C . LEU A 1 104 ? -5.266 -16.643 3.696 1.00 97.69 104 LEU A C 1
ATOM 777 O O . LEU A 1 104 ? -5.556 -15.801 4.544 1.00 97.69 104 LEU A O 1
ATOM 781 N N . ALA A 1 105 ? -5.301 -17.951 3.965 1.00 96.00 105 ALA A N 1
ATOM 782 C CA . ALA A 1 105 ? -5.774 -18.499 5.243 1.00 96.00 105 ALA A CA 1
ATOM 783 C C . ALA A 1 105 ? -4.925 -18.086 6.463 1.00 96.00 105 ALA A C 1
ATOM 785 O O . ALA A 1 105 ? -5.432 -18.068 7.579 1.00 96.00 105 ALA A O 1
ATOM 786 N N . ASP A 1 106 ? -3.654 -17.746 6.251 1.00 93.75 106 ASP A N 1
ATOM 787 C CA . ASP A 1 106 ? -2.734 -17.220 7.269 1.00 93.75 106 ASP A CA 1
ATOM 788 C C . ASP A 1 106 ? -2.847 -15.690 7.442 1.00 93.75 106 ASP A C 1
ATOM 790 O O . ASP A 1 106 ? -2.074 -15.082 8.176 1.00 93.75 106 ASP A O 1
ATOM 794 N N . GLY A 1 107 ? -3.785 -15.045 6.741 1.00 94.19 107 GLY A N 1
ATOM 795 C CA . GLY A 1 107 ? -3.971 -13.597 6.753 1.00 94.19 107 GLY A CA 1
ATOM 796 C C . GLY A 1 107 ? -3.027 -12.822 5.828 1.00 94.19 107 GLY A C 1
ATOM 797 O O . GLY A 1 107 ? -3.180 -11.604 5.702 1.00 94.19 107 GLY A O 1
ATOM 798 N N . THR A 1 108 ? -2.095 -13.493 5.142 1.00 95.81 108 THR A N 1
ATOM 799 C CA . THR A 1 108 ? -1.240 -12.878 4.118 1.00 95.81 108 THR A CA 1
ATOM 800 C C . THR A 1 108 ? -2.088 -12.366 2.959 1.00 95.81 108 THR A C 1
ATOM 802 O O . THR A 1 108 ? -2.938 -13.085 2.440 1.00 95.81 108 THR A O 1
ATOM 805 N N . VAL A 1 109 ? -1.821 -11.154 2.477 1.00 97.00 109 VAL A N 1
ATOM 806 C CA . VAL A 1 109 ? -2.415 -10.665 1.226 1.00 97.00 109 VAL A CA 1
ATOM 807 C C . VAL A 1 109 ? -1.516 -11.041 0.050 1.00 97.00 109 VAL A C 1
ATOM 809 O O . VAL A 1 109 ? -0.382 -10.572 -0.069 1.00 97.00 109 VAL A O 1
ATOM 812 N N . LEU A 1 110 ? -2.042 -11.873 -0.845 1.00 97.62 110 LEU A N 1
ATOM 813 C CA . LEU A 1 110 ? -1.468 -12.155 -2.155 1.00 97.62 110 LEU A CA 1
ATOM 814 C C . LEU A 1 110 ? -1.905 -11.074 -3.140 1.00 97.62 110 LEU A C 1
ATOM 816 O O . LEU A 1 110 ? -3.098 -10.827 -3.289 1.00 97.62 110 LEU A O 1
ATOM 820 N N . VAL A 1 111 ? -0.950 -10.494 -3.868 1.00 97.88 111 VAL A N 1
ATOM 821 C CA . VAL A 1 111 ? -1.217 -9.614 -5.013 1.00 97.88 111 VAL A CA 1
ATOM 822 C C . VAL A 1 111 ? -0.526 -10.164 -6.253 1.00 97.88 111 VAL A C 1
ATOM 824 O O . VAL A 1 111 ? 0.704 -10.283 -6.287 1.00 97.88 111 VAL A O 1
ATOM 827 N N . ALA A 1 112 ? -1.313 -10.482 -7.278 1.00 98.00 112 ALA A N 1
ATOM 828 C CA . ALA A 1 112 ? -0.857 -11.058 -8.535 1.00 98.00 112 ALA A CA 1
ATOM 829 C C . ALA A 1 112 ? -1.142 -10.123 -9.718 1.00 98.00 112 ALA A C 1
ATOM 831 O O . ALA A 1 112 ? -2.218 -9.536 -9.839 1.00 98.00 112 ALA A O 1
ATOM 832 N N . GLY A 1 113 ? -0.165 -10.011 -10.614 1.00 97.62 113 GLY A N 1
ATOM 833 C CA . GLY A 1 113 ? -0.203 -9.074 -11.728 1.00 97.62 113 GLY A CA 1
ATOM 834 C C . GLY A 1 113 ? 0.160 -7.652 -11.306 1.00 97.62 113 GLY A C 1
ATOM 835 O O . GLY A 1 113 ? 0.891 -7.431 -10.327 1.00 97.62 113 GLY A O 1
ATOM 836 N N . GLY A 1 114 ? -0.317 -6.704 -12.107 1.00 96.12 114 GLY A N 1
ATOM 837 C CA . GLY A 1 114 ? -0.013 -5.289 -11.987 1.00 96.12 114 GLY A CA 1
ATOM 838 C C . GLY A 1 114 ? 0.010 -4.583 -13.345 1.00 96.12 114 GLY A C 1
ATOM 839 O O . GLY A 1 114 ? -0.246 -5.195 -14.383 1.00 96.12 114 GLY A O 1
ATOM 840 N N . ASP A 1 115 ? 0.359 -3.304 -13.334 1.00 93.62 115 ASP A N 1
ATOM 841 C CA . ASP A 1 115 ? 0.492 -2.455 -14.518 1.00 93.62 115 ASP A CA 1
ATOM 842 C C . ASP A 1 115 ? 1.911 -2.565 -15.115 1.00 93.62 115 ASP A C 1
ATOM 844 O O . ASP A 1 115 ? 2.889 -2.806 -14.409 1.00 93.62 115 ASP A O 1
ATOM 848 N N . ALA A 1 116 ? 2.030 -2.399 -16.433 1.00 92.00 116 ALA A N 1
ATOM 849 C CA . ALA A 1 116 ? 3.305 -2.352 -17.146 1.00 92.00 116 ALA A CA 1
ATOM 850 C C . ALA A 1 116 ? 4.117 -1.078 -16.855 1.00 92.00 116 ALA A C 1
ATOM 852 O O . ALA A 1 116 ? 5.311 -1.035 -17.141 1.00 92.00 116 ALA A O 1
ATOM 853 N N . ARG A 1 117 ? 3.465 -0.037 -16.326 1.00 88.25 117 ARG A N 1
ATOM 854 C CA . ARG A 1 117 ? 4.090 1.226 -15.933 1.00 88.25 117 ARG A CA 1
ATOM 855 C C . ARG A 1 117 ? 5.197 1.014 -14.907 1.00 88.25 117 ARG A C 1
ATOM 857 O O . ARG A 1 117 ? 5.000 0.318 -13.910 1.00 88.25 117 ARG A O 1
ATOM 864 N N . SER A 1 118 ? 6.330 1.658 -15.150 1.00 83.88 118 SER A N 1
ATOM 865 C CA . SER A 1 118 ? 7.556 1.551 -14.361 1.00 83.88 118 SER A CA 1
ATOM 866 C C . SER A 1 118 ? 8.211 2.917 -14.233 1.00 83.88 118 SER A C 1
ATOM 868 O O . SER A 1 118 ? 8.145 3.710 -15.171 1.00 83.88 118 SER A O 1
ATOM 870 N N . LEU A 1 119 ? 8.937 3.147 -13.143 1.00 80.81 119 LEU A N 1
ATOM 871 C CA . LEU A 1 119 ? 9.711 4.378 -12.953 1.00 80.81 119 LEU A CA 1
ATOM 872 C C . LEU A 1 119 ? 11.119 4.309 -13.578 1.00 80.81 119 LEU A C 1
ATOM 874 O O . LEU A 1 119 ? 11.886 5.268 -13.510 1.00 80.81 119 LEU A O 1
ATOM 878 N N . GLU A 1 120 ? 11.462 3.197 -14.236 1.00 75.75 120 GLU A N 1
ATOM 879 C CA . GLU A 1 120 ? 12.757 3.015 -14.903 1.00 75.75 120 GLU A CA 1
ATOM 880 C C . GLU A 1 120 ? 12.986 4.050 -16.016 1.00 75.75 120 GLU A C 1
ATOM 882 O O . GLU A 1 120 ? 14.062 4.640 -16.098 1.00 75.75 120 GLU A O 1
ATOM 887 N N . ALA A 1 121 ? 11.951 4.354 -16.809 1.00 63.41 121 ALA A N 1
ATOM 888 C CA . ALA A 1 121 ? 12.003 5.400 -17.836 1.00 63.41 121 ALA A CA 1
ATOM 889 C C . ALA A 1 121 ? 12.251 6.809 -17.255 1.00 63.41 121 ALA A C 1
ATOM 891 O O . ALA A 1 121 ? 12.711 7.701 -17.967 1.00 63.41 121 ALA A O 1
ATOM 892 N N . ASP A 1 122 ? 11.993 6.991 -15.957 1.00 67.12 122 ASP A N 1
ATOM 893 C CA . ASP A 1 122 ? 12.244 8.218 -15.203 1.00 67.12 122 ASP A CA 1
ATOM 894 C C . ASP A 1 122 ? 13.589 8.200 -14.449 1.00 67.12 122 ASP A C 1
ATOM 896 O O . ASP A 1 122 ? 13.907 9.156 -13.741 1.00 67.12 122 ASP A O 1
ATOM 900 N N . GLY A 1 123 ? 14.413 7.160 -14.645 1.00 67.69 123 GLY A N 1
ATOM 901 C CA . GLY A 1 123 ? 15.739 7.012 -14.037 1.00 67.69 123 GLY A CA 1
ATOM 902 C C . GLY A 1 123 ? 15.719 6.443 -12.616 1.00 67.69 123 GLY A C 1
ATOM 903 O O . GLY A 1 123 ? 16.701 6.587 -11.891 1.00 67.69 123 GLY A O 1
ATOM 904 N N . ILE A 1 124 ? 14.610 5.820 -12.205 1.00 70.88 124 ILE A N 1
ATOM 905 C CA . ILE A 1 124 ? 14.380 5.343 -10.838 1.00 70.88 124 ILE A CA 1
ATOM 906 C C . ILE A 1 124 ? 14.244 3.807 -10.859 1.00 70.88 124 ILE A C 1
ATOM 908 O O . ILE A 1 124 ? 13.164 3.272 -11.133 1.00 70.88 124 ILE A O 1
ATOM 912 N N . PRO A 1 125 ? 15.333 3.060 -10.594 1.00 70.50 125 PRO A N 1
ATOM 913 C CA . PRO A 1 125 ? 15.420 1.627 -10.872 1.00 70.50 125 PRO A CA 1
ATOM 914 C C . PRO A 1 125 ? 14.921 0.776 -9.696 1.00 70.50 125 PRO A C 1
ATOM 916 O O . PRO A 1 125 ? 15.616 -0.133 -9.236 1.00 70.50 125 PRO A O 1
ATOM 919 N N . PHE A 1 126 ? 13.731 1.066 -9.170 1.00 76.75 126 PHE A N 1
ATOM 920 C CA . PHE A 1 126 ? 13.140 0.206 -8.141 1.00 76.75 126 PHE A CA 1
ATOM 921 C C . PHE A 1 126 ? 11.750 -0.313 -8.480 1.00 76.75 126 PHE A C 1
ATOM 923 O O . PHE A 1 126 ? 11.450 -1.404 -8.022 1.00 76.75 126 PHE A O 1
ATOM 930 N N . LEU A 1 127 ? 10.943 0.363 -9.308 1.00 82.81 127 LEU A N 1
ATOM 931 C CA . LEU A 1 127 ? 9.581 -0.080 -9.624 1.00 82.81 127 LEU A CA 1
ATOM 932 C C . LEU A 1 127 ? 9.420 -0.451 -11.106 1.00 82.81 127 LEU A C 1
ATOM 934 O O . LEU A 1 127 ? 9.285 0.427 -11.960 1.00 82.81 127 LEU A O 1
ATOM 938 N N . TYR A 1 128 ? 9.401 -1.754 -11.390 1.00 88.75 128 TYR A N 1
ATOM 939 C CA . TYR A 1 128 ? 9.378 -2.347 -12.736 1.00 88.75 128 TYR A CA 1
ATOM 940 C C . TYR A 1 128 ? 7.985 -2.849 -13.168 1.00 88.75 128 TYR A C 1
ATOM 942 O O . TYR A 1 128 ? 7.035 -2.827 -12.379 1.00 88.75 128 TYR A O 1
ATOM 950 N N . ASP A 1 129 ? 7.885 -3.364 -14.406 1.00 92.06 129 ASP A N 1
ATOM 951 C CA . ASP A 1 129 ? 6.675 -3.988 -14.975 1.00 92.06 129 ASP A CA 1
ATOM 952 C C . ASP A 1 129 ? 6.039 -4.997 -14.000 1.00 92.06 129 ASP A C 1
ATOM 954 O O . ASP A 1 129 ? 6.627 -6.005 -13.583 1.00 92.06 129 ASP A O 1
ATOM 958 N N . GLY A 1 130 ? 4.797 -4.691 -13.644 1.00 94.25 130 GLY A N 1
ATOM 959 C CA . GLY A 1 130 ? 3.980 -5.398 -12.685 1.00 94.25 130 GLY A CA 1
ATOM 960 C C . GLY A 1 130 ? 3.252 -6.621 -13.209 1.00 94.25 130 GLY A C 1
ATOM 961 O O . GLY A 1 130 ? 2.871 -7.465 -12.404 1.00 94.25 130 GLY A O 1
ATOM 962 N N . ARG A 1 131 ? 3.066 -6.781 -14.523 1.00 95.12 131 ARG A N 1
ATOM 963 C CA . ARG A 1 131 ? 2.120 -7.762 -15.099 1.00 95.12 131 ARG A CA 1
ATOM 964 C C . ARG A 1 131 ? 2.447 -9.216 -14.761 1.00 95.12 131 ARG A C 1
ATOM 966 O O . ARG A 1 131 ? 1.562 -10.063 -14.754 1.00 95.12 131 ARG A O 1
ATOM 973 N N . LYS A 1 132 ? 3.717 -9.506 -14.464 1.00 95.06 132 LYS A N 1
ATOM 974 C CA . LYS A 1 132 ? 4.209 -10.814 -13.983 1.00 95.06 132 LYS A CA 1
ATOM 975 C C . LYS A 1 132 ? 4.686 -10.759 -12.526 1.00 95.06 132 LYS A C 1
ATOM 977 O O . LYS A 1 132 ? 5.577 -11.506 -12.116 1.00 95.06 132 LYS A O 1
ATOM 982 N N . GLY A 1 133 ? 4.204 -9.787 -11.764 1.00 94.69 133 GLY A N 1
ATOM 983 C CA . GLY A 1 133 ? 4.525 -9.611 -10.359 1.00 94.69 133 GLY A CA 1
ATOM 984 C C . GLY A 1 133 ? 3.662 -10.499 -9.475 1.00 94.69 133 GLY A C 1
ATOM 985 O O . GLY A 1 133 ? 2.472 -10.670 -9.721 1.00 94.69 133 GLY A O 1
ATOM 986 N N . VAL A 1 134 ? 4.282 -11.038 -8.430 1.00 95.94 134 VAL A N 1
ATOM 987 C CA . VAL A 1 134 ? 3.609 -11.708 -7.318 1.00 95.94 134 VAL A CA 1
ATOM 988 C C . VAL A 1 134 ? 4.196 -11.120 -6.046 1.00 95.94 134 VAL A C 1
ATOM 990 O O . VAL A 1 134 ? 5.418 -11.035 -5.920 1.00 95.94 134 VAL A O 1
ATOM 993 N N . ARG A 1 135 ? 3.336 -10.658 -5.141 1.00 94.50 135 ARG A N 1
ATOM 994 C CA . ARG A 1 135 ? 3.715 -10.018 -3.875 1.00 94.50 135 ARG A CA 1
ATOM 995 C C . ARG A 1 135 ? 2.910 -10.648 -2.753 1.00 94.50 135 ARG A C 1
ATOM 997 O O . ARG A 1 135 ? 1.743 -10.982 -2.947 1.00 94.50 135 ARG A O 1
ATOM 1004 N N . LEU A 1 136 ? 3.553 -10.815 -1.606 1.00 95.44 136 LEU A N 1
ATOM 1005 C CA . LEU A 1 136 ? 2.953 -11.369 -0.401 1.00 95.44 136 LEU A CA 1
ATOM 1006 C C . LEU A 1 136 ? 3.152 -10.360 0.724 1.00 95.44 136 LEU A C 1
ATOM 1008 O O . LEU A 1 136 ? 4.270 -10.191 1.211 1.00 95.44 136 LEU A O 1
ATOM 1012 N N . TYR A 1 137 ? 2.073 -9.702 1.123 1.00 94.56 137 TYR A N 1
ATOM 1013 C CA . TYR A 1 137 ? 2.056 -8.797 2.263 1.00 94.56 137 TYR A CA 1
ATOM 1014 C C . TYR A 1 137 ? 1.666 -9.613 3.490 1.00 94.56 137 TYR A C 1
ATOM 1016 O O . TYR A 1 137 ? 0.491 -9.903 3.716 1.00 94.56 137 TYR A O 1
ATOM 1024 N N . ARG A 1 138 ? 2.673 -10.070 4.234 1.00 93.38 138 ARG A N 1
ATOM 1025 C CA . ARG A 1 138 ? 2.467 -10.915 5.416 1.00 93.38 138 ARG A CA 1
ATOM 1026 C C . ARG A 1 138 ? 2.110 -10.058 6.619 1.00 93.38 138 ARG A C 1
ATOM 1028 O O . ARG A 1 138 ? 2.777 -9.042 6.804 1.00 93.38 138 ARG A O 1
ATOM 1035 N N . PRO A 1 139 ? 1.117 -10.420 7.439 1.00 91.00 139 PRO A N 1
ATOM 1036 C CA . PRO A 1 139 ? 0.882 -9.727 8.697 1.00 91.00 139 PRO A CA 1
ATOM 1037 C C . PRO A 1 139 ? 2.081 -9.886 9.640 1.00 91.00 139 PRO A C 1
ATOM 1039 O O . PRO A 1 139 ? 2.930 -10.757 9.467 1.00 91.00 139 PRO A O 1
ATOM 1042 N N . CYS A 1 140 ? 2.143 -9.023 10.647 1.00 85.50 140 CYS A N 1
ATOM 1043 C CA . CYS A 1 140 ? 2.960 -9.293 11.821 1.00 85.50 140 CYS A CA 1
ATOM 1044 C C . CYS A 1 140 ? 2.467 -10.562 12.528 1.00 85.50 140 CYS A C 1
ATOM 1046 O O . CYS A 1 140 ? 1.256 -10.777 12.621 1.00 85.50 140 CYS A O 1
ATOM 1048 N N . GLU A 1 141 ? 3.383 -11.339 13.101 1.00 85.00 141 GLU A N 1
ATOM 1049 C CA . GLU A 1 141 ? 3.006 -12.391 14.046 1.00 85.00 141 GLU A CA 1
ATOM 1050 C C . GLU A 1 141 ? 2.337 -11.774 15.284 1.00 85.00 141 GLU A C 1
ATOM 1052 O O . GLU A 1 141 ? 2.696 -10.676 15.725 1.00 85.00 141 GLU A O 1
ATOM 1057 N N . ALA A 1 142 ? 1.332 -12.459 15.833 1.00 80.31 142 ALA A N 1
ATOM 1058 C CA . ALA A 1 142 ? 0.500 -11.915 16.908 1.00 80.31 142 ALA A CA 1
ATOM 1059 C C . ALA A 1 142 ? 1.301 -11.611 18.188 1.00 80.31 142 ALA A C 1
ATOM 1061 O O . ALA A 1 142 ? 1.036 -10.624 18.875 1.00 80.31 142 ALA A O 1
ATOM 1062 N N . ASP A 1 143 ? 2.312 -12.425 18.492 1.00 82.75 143 ASP A N 1
ATOM 1063 C CA . ASP A 1 143 ? 3.230 -12.225 19.615 1.00 82.75 143 ASP A CA 1
ATOM 1064 C C . ASP A 1 143 ? 4.119 -10.987 19.419 1.00 82.75 143 ASP A C 1
ATOM 1066 O O . ASP A 1 143 ? 4.309 -10.209 20.354 1.00 82.75 143 ASP A O 1
ATOM 1070 N N . ALA A 1 144 ? 4.596 -10.745 18.196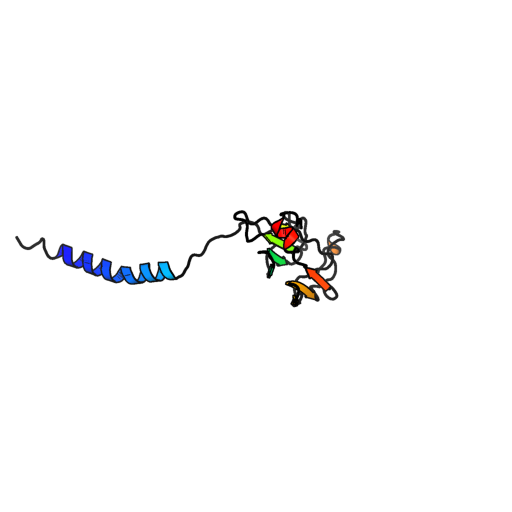 1.00 80.56 144 ALA A N 1
ATOM 1071 C CA . ALA A 1 144 ? 5.372 -9.560 17.852 1.00 80.56 144 ALA A CA 1
ATOM 1072 C C . ALA A 1 144 ? 4.535 -8.273 17.933 1.00 80.56 144 ALA A C 1
ATOM 1074 O O . ALA A 1 144 ? 5.055 -7.217 18.301 1.00 80.56 144 ALA A O 1
ATOM 1075 N N . VAL A 1 145 ? 3.234 -8.342 17.629 1.00 80.25 145 VAL A N 1
ATOM 1076 C CA . VAL A 1 145 ? 2.307 -7.219 17.850 1.00 80.25 145 VAL A CA 1
ATOM 1077 C C . VAL A 1 145 ? 2.081 -6.991 19.339 1.00 80.25 145 VAL A C 1
ATOM 1079 O O . VAL A 1 145 ? 2.244 -5.866 19.805 1.00 80.25 145 VAL A O 1
ATOM 1082 N N . ALA A 1 146 ? 1.784 -8.047 20.103 1.00 75.88 146 ALA A N 1
ATOM 1083 C CA . ALA A 1 146 ? 1.566 -7.950 21.546 1.00 75.88 146 ALA A CA 1
ATOM 1084 C C . ALA A 1 146 ? 2.799 -7.411 22.295 1.00 75.88 146 ALA A C 1
ATOM 1086 O O . ALA A 1 146 ? 2.665 -6.671 23.267 1.00 75.88 146 ALA A O 1
ATOM 1087 N N . ALA A 1 147 ? 4.002 -7.746 21.823 1.00 80.25 147 ALA A N 1
ATOM 1088 C CA . ALA A 1 147 ? 5.261 -7.255 22.373 1.00 80.25 147 ALA A CA 1
ATOM 1089 C C . ALA A 1 147 ? 5.669 -5.861 21.853 1.00 80.25 147 ALA A C 1
ATOM 1091 O O . ALA A 1 147 ? 6.684 -5.324 22.299 1.00 80.25 147 ALA A O 1
ATOM 1092 N N . GLY A 1 148 ? 4.935 -5.278 20.895 1.00 77.50 148 GLY A N 1
ATOM 1093 C CA . GLY A 1 148 ? 5.309 -4.020 20.238 1.00 77.50 148 GLY A CA 1
ATOM 1094 C C . GLY A 1 148 ? 6.630 -4.103 19.459 1.00 77.50 148 GLY A C 1
ATOM 1095 O O . GLY A 1 148 ? 7.292 -3.089 19.234 1.00 77.50 148 GLY A O 1
ATOM 1096 N N . THR A 1 149 ? 7.054 -5.310 19.083 1.00 78.44 149 THR A N 1
ATOM 1097 C CA . THR A 1 149 ? 8.323 -5.573 18.392 1.00 78.44 149 THR A CA 1
ATOM 1098 C C . THR A 1 149 ? 8.156 -5.743 16.892 1.00 78.44 149 THR A C 1
ATOM 1100 O O . THR A 1 149 ? 9.161 -5.711 16.179 1.00 78.44 149 THR A O 1
ATOM 1103 N N . CYS A 1 150 ? 6.923 -5.880 16.391 1.00 73.44 150 CYS A N 1
ATOM 1104 C CA . CYS A 1 150 ? 6.702 -5.857 14.955 1.00 73.44 150 CYS A CA 1
ATOM 1105 C C . CYS A 1 150 ? 7.035 -4.471 14.397 1.00 73.44 150 CYS A C 1
ATOM 1107 O O . CYS A 1 150 ? 6.288 -3.510 14.569 1.00 73.44 150 CYS A O 1
ATOM 1109 N N . LYS A 1 151 ? 8.178 -4.388 13.720 1.00 64.25 151 LYS A N 1
ATOM 1110 C CA . LYS A 1 151 ? 8.608 -3.216 12.967 1.00 64.25 151 LYS A CA 1
ATOM 1111 C C . LYS A 1 151 ? 8.473 -3.554 11.492 1.00 64.25 151 LYS A C 1
ATOM 1113 O O . LYS A 1 151 ? 9.259 -4.348 10.979 1.00 64.25 151 LYS A O 1
ATOM 1118 N N . LYS A 1 152 ? 7.455 -2.993 10.853 1.00 63.19 152 LYS A N 1
ATOM 1119 C CA . LYS A 1 152 ? 7.398 -2.890 9.398 1.00 63.19 152 LYS A CA 1
ATOM 1120 C C . LYS A 1 152 ? 7.846 -1.509 8.958 1.00 63.19 152 LYS A C 1
ATOM 1122 O O . LYS A 1 152 ? 7.648 -0.551 9.740 1.00 63.19 152 LYS A O 1
#

Secondary structure (DSSP, 8-state):
--SSSHHHHHHHHHHHHHHHHHHHHHHS-------S--SS--SEEEEETTTEEEEE-----TTSPP-TTTTT--EEEEETTSTT--EEE---SB--TT-EEEE-TTSPEEEE---S--SGGGT-TT-B--TT-EEEEPPPPHHHHHTT----

pLDDT: mean 83.35, std 15.56, range [44.84, 98.12]

Radius of gyration: 24.9 Å; chains: 1; bounding box: 73×59×45 Å

InterPro domains:
  IPR037293 Galactose oxidase, central domain superfamily [G3DSA:2.130.10.80] (25-149)